Protein AF-A0A196SHS9-F1 (afdb_monomer_lite)

Structure (mmCIF, N/CA/C/O backbone):
data_AF-A0A196SHS9-F1
#
_entry.id   AF-A0A196SHS9-F1
#
loop_
_atom_site.group_PDB
_atom_site.id
_atom_site.type_symbol
_atom_site.label_atom_id
_atom_site.label_alt_id
_atom_site.label_comp_id
_atom_site.label_asym_id
_atom_site.label_entity_id
_atom_site.label_seq_id
_atom_site.pdbx_PDB_ins_code
_atom_site.Cartn_x
_atom_site.Cartn_y
_atom_site.Cartn_z
_atom_site.occupancy
_atom_site.B_iso_or_equiv
_atom_site.auth_seq_id
_atom_site.auth_comp_id
_atom_site.auth_asym_id
_atom_site.auth_atom_id
_atom_site.pdbx_PDB_model_num
ATOM 1 N N . MET A 1 1 ? -14.583 2.632 -14.057 1.00 40.22 1 MET A N 1
ATOM 2 C CA . MET A 1 1 ? -14.215 2.404 -12.645 1.00 40.22 1 MET A CA 1
ATOM 3 C C . MET A 1 1 ? -13.294 1.203 -12.602 1.00 40.22 1 MET A C 1
ATOM 5 O O . MET A 1 1 ? -13.685 0.165 -13.112 1.00 40.22 1 MET A O 1
ATOM 9 N N . LYS A 1 2 ? -12.063 1.335 -12.098 1.00 52.19 2 LYS A N 1
ATOM 10 C CA . LYS A 1 2 ? -11.300 0.149 -11.690 1.00 52.19 2 LYS A CA 1
ATOM 11 C C . LYS A 1 2 ? -11.821 -0.204 -10.303 1.00 52.19 2 LYS A C 1
ATOM 13 O O . LYS A 1 2 ? -11.492 0.498 -9.354 1.00 52.19 2 LYS A O 1
ATOM 18 N N . GLU A 1 3 ? -12.706 -1.190 -10.218 1.00 67.44 3 GLU A N 1
ATOM 19 C CA . GLU A 1 3 ? -13.080 -1.772 -8.931 1.00 67.44 3 GLU A CA 1
ATOM 20 C C . GLU A 1 3 ? -11.820 -2.428 -8.363 1.00 67.44 3 GLU A C 1
ATOM 22 O O . GLU A 1 3 ? -11.236 -3.321 -8.980 1.00 67.44 3 GLU A O 1
ATOM 27 N N . TYR A 1 4 ? -11.322 -1.895 -7.249 1.00 70.25 4 TYR A N 1
ATOM 28 C CA . TYR A 1 4 ? -10.274 -2.570 -6.500 1.00 70.25 4 TYR A CA 1
ATOM 29 C C . TYR A 1 4 ? -10.883 -3.844 -5.902 1.00 70.25 4 TYR A C 1
ATOM 31 O O . TYR A 1 4 ? -12.024 -3.794 -5.440 1.00 70.25 4 TYR A O 1
ATOM 39 N N . PRO A 1 5 ? -10.167 -4.982 -5.918 1.00 81.56 5 PRO A N 1
ATOM 40 C CA . PRO A 1 5 ? -10.640 -6.167 -5.218 1.00 81.56 5 PRO A CA 1
ATOM 41 C C . PRO A 1 5 ? -10.756 -5.861 -3.721 1.00 81.56 5 PRO A C 1
ATOM 43 O O . PRO A 1 5 ? -10.049 -4.982 -3.218 1.00 81.56 5 PRO A O 1
ATOM 46 N N . ALA A 1 6 ? -11.603 -6.613 -3.014 1.00 83.56 6 ALA A N 1
ATOM 47 C CA . ALA A 1 6 ? -11.716 -6.515 -1.561 1.00 83.56 6 ALA A CA 1
ATOM 48 C C . ALA A 1 6 ? -10.323 -6.565 -0.916 1.00 83.56 6 ALA A C 1
ATOM 50 O O . ALA A 1 6 ? -9.491 -7.406 -1.281 1.00 83.56 6 ALA A O 1
ATOM 51 N N . PHE A 1 7 ? -10.050 -5.636 -0.002 1.00 84.19 7 PHE A N 1
ATOM 52 C CA . PHE A 1 7 ? -8.749 -5.549 0.635 1.00 84.19 7 PHE A CA 1
ATOM 53 C C . PHE A 1 7 ? -8.487 -6.793 1.490 1.00 84.19 7 PHE A C 1
ATOM 55 O O . PHE A 1 7 ? -9.330 -7.234 2.271 1.00 84.19 7 PHE A O 1
ATOM 62 N N . THR A 1 8 ? -7.290 -7.361 1.348 1.00 82.31 8 THR A N 1
ATOM 63 C CA . THR A 1 8 ? -6.815 -8.474 2.176 1.00 82.31 8 THR A CA 1
ATOM 64 C C . THR A 1 8 ? -5.346 -8.258 2.508 1.00 82.31 8 THR A C 1
ATOM 66 O O . THR A 1 8 ? -4.623 -7.636 1.728 1.00 82.31 8 THR A O 1
ATOM 69 N N . LEU A 1 9 ? -4.892 -8.779 3.648 1.00 80.81 9 LEU A N 1
ATOM 70 C CA . LEU A 1 9 ? -3.467 -8.796 3.996 1.00 80.81 9 LEU A CA 1
ATOM 71 C C . LEU A 1 9 ? -2.740 -9.976 3.335 1.00 80.81 9 LEU A C 1
ATOM 73 O O . LEU A 1 9 ? -1.587 -9.837 2.937 1.00 80.81 9 LEU A O 1
ATOM 77 N N . ASP A 1 10 ? -3.435 -11.101 3.158 1.00 80.06 10 ASP A N 1
ATOM 78 C CA . ASP A 1 10 ? -2.833 -12.365 2.713 1.00 80.06 10 ASP A CA 1
ATOM 79 C C . ASP A 1 10 ? -2.497 -12.394 1.219 1.00 80.06 10 ASP A C 1
ATOM 81 O O . ASP A 1 10 ? -1.585 -13.101 0.797 1.00 80.06 10 ASP A O 1
ATOM 85 N N . LYS A 1 11 ? -3.240 -11.644 0.397 1.00 80.19 11 LYS A N 1
ATOM 86 C CA . LYS A 1 11 ? -3.033 -11.589 -1.055 1.00 80.19 11 LYS A CA 1
ATOM 87 C C . LYS A 1 11 ? -2.556 -10.206 -1.461 1.00 80.19 11 LYS A C 1
ATOM 89 O O . LYS A 1 11 ? -2.993 -9.215 -0.882 1.00 80.19 11 LYS A O 1
ATOM 94 N N . GLY A 1 12 ? -1.667 -10.136 -2.447 1.00 79.25 12 GLY A N 1
ATOM 95 C CA . GLY A 1 12 ? -1.288 -8.882 -3.098 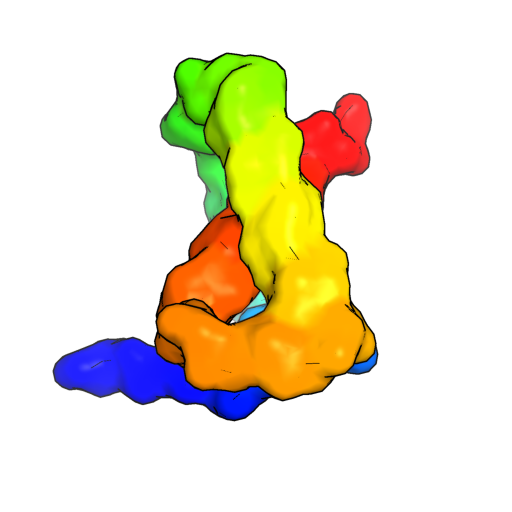1.00 79.25 12 GLY A CA 1
ATOM 96 C C . GLY A 1 12 ? -2.393 -8.362 -4.024 1.00 79.25 12 GLY A C 1
ATOM 97 O O . GLY A 1 12 ? -3.310 -9.097 -4.397 1.00 79.25 12 GLY A O 1
ATOM 98 N N . LEU A 1 13 ? -2.297 -7.091 -4.429 1.00 83.81 13 LEU A N 1
ATOM 99 C CA . LEU A 1 13 ? -3.240 -6.474 -5.379 1.00 83.81 13 LEU A CA 1
ATOM 100 C C . LEU A 1 13 ? -3.210 -7.167 -6.752 1.00 83.81 13 LEU A C 1
ATOM 102 O O . LEU A 1 13 ? -4.193 -7.154 -7.494 1.00 83.81 13 LEU A O 1
ATOM 106 N N . TYR A 1 14 ? -2.065 -7.757 -7.094 1.00 85.50 14 TYR A N 1
ATOM 107 C CA . TYR A 1 14 ? -1.852 -8.503 -8.323 1.00 85.50 14 TYR A CA 1
ATOM 108 C C . TYR A 1 14 ? -1.369 -9.916 -8.015 1.00 85.50 14 TYR A C 1
ATOM 110 O O . TYR A 1 14 ? -0.682 -10.150 -7.027 1.00 85.50 14 TYR A O 1
ATOM 118 N N . ASP A 1 15 ? -1.701 -10.850 -8.903 1.00 85.00 15 ASP A N 1
ATOM 119 C CA . ASP A 1 15 ? -1.263 -12.239 -8.807 1.00 85.00 15 ASP A CA 1
ATOM 120 C C . ASP A 1 15 ? 0.207 -12.399 -9.229 1.00 85.00 15 ASP A C 1
ATOM 122 O O . ASP A 1 15 ? 0.532 -12.516 -10.415 1.00 85.00 15 ASP A O 1
ATOM 126 N N . GLU A 1 16 ? 1.099 -12.432 -8.243 1.00 84.25 16 GLU A N 1
ATOM 127 C CA . GLU A 1 16 ? 2.547 -12.582 -8.418 1.00 84.25 16 GLU A CA 1
ATOM 128 C C . GLU A 1 16 ? 2.984 -13.956 -8.965 1.00 84.25 16 GLU A C 1
ATOM 130 O O . GLU A 1 16 ? 4.139 -14.120 -9.376 1.00 84.25 16 GLU A O 1
ATOM 135 N N . THR A 1 17 ? 2.087 -14.946 -9.069 1.00 88.75 17 THR A N 1
ATOM 136 C CA . THR A 1 17 ? 2.407 -16.213 -9.754 1.00 88.75 17 THR A CA 1
ATOM 137 C C . THR A 1 17 ? 2.548 -16.009 -11.267 1.00 88.75 17 THR A C 1
ATOM 139 O O . THR A 1 17 ? 3.342 -16.682 -11.934 1.00 88.75 17 THR A O 1
ATOM 142 N N . THR A 1 18 ? 1.880 -14.989 -11.813 1.00 90.94 18 THR A N 1
ATOM 143 C CA . THR A 1 18 ? 1.929 -14.634 -13.235 1.00 90.94 18 THR A CA 1
ATOM 144 C C . THR A 1 18 ? 3.035 -13.620 -13.544 1.00 90.94 18 THR A C 1
ATOM 146 O O . THR A 1 18 ? 3.343 -12.738 -12.743 1.00 90.94 18 THR A O 1
ATOM 149 N N . TYR A 1 19 ? 3.617 -13.692 -14.749 1.00 88.62 19 TYR A N 1
ATOM 150 C CA . TYR A 1 19 ? 4.622 -12.716 -15.199 1.00 88.62 19 TYR A CA 1
ATOM 151 C C . TYR A 1 19 ? 4.098 -11.275 -15.116 1.00 88.62 19 TYR A C 1
ATOM 153 O O . TYR A 1 19 ? 4.730 -10.412 -14.511 1.00 88.62 19 TYR A O 1
ATOM 161 N N . TRP A 1 20 ? 2.906 -11.022 -15.663 1.00 90.00 20 TRP A N 1
ATOM 162 C CA . TRP A 1 20 ? 2.307 -9.688 -15.662 1.00 90.00 20 TRP A CA 1
ATOM 163 C C . TRP A 1 20 ? 1.924 -9.194 -14.270 1.00 90.00 20 TRP A C 1
ATOM 165 O O . TRP A 1 20 ? 1.992 -7.990 -14.027 1.00 90.00 20 TRP A O 1
ATOM 175 N N . GLY A 1 21 ? 1.542 -10.085 -13.353 1.00 88.62 21 GLY A N 1
ATOM 176 C CA . GLY A 1 21 ? 1.308 -9.698 -11.968 1.00 88.62 21 GLY A CA 1
ATOM 177 C C . GLY A 1 21 ? 2.594 -9.260 -11.277 1.00 88.62 21 GLY A C 1
ATOM 178 O O . GLY A 1 21 ? 2.602 -8.186 -10.682 1.00 88.62 21 GLY A O 1
ATOM 179 N N . ARG A 1 22 ? 3.711 -9.977 -11.477 1.00 88.38 22 ARG A N 1
ATOM 180 C CA . ARG A 1 22 ? 5.034 -9.536 -10.989 1.00 88.38 22 ARG A CA 1
ATOM 181 C C . ARG A 1 22 ? 5.472 -8.208 -11.590 1.00 88.38 22 ARG A C 1
ATOM 183 O O . ARG A 1 22 ? 6.014 -7.373 -10.875 1.00 88.38 22 ARG A O 1
ATOM 190 N N . VAL A 1 23 ? 5.241 -7.985 -12.885 1.00 88.25 23 VAL A N 1
ATOM 191 C CA . VAL A 1 23 ? 5.560 -6.697 -13.528 1.00 88.25 23 VAL A CA 1
ATOM 192 C C . VAL A 1 23 ? 4.763 -5.567 -12.876 1.00 88.25 23 VAL A C 1
ATOM 194 O O . VAL A 1 23 ? 5.345 -4.571 -12.456 1.00 88.25 23 VAL A O 1
ATOM 197 N N . LYS A 1 24 ? 3.443 -5.727 -12.730 1.00 87.06 24 LYS A N 1
ATOM 198 C CA . LYS A 1 24 ? 2.583 -4.704 -12.115 1.00 87.06 24 LYS A CA 1
ATOM 199 C C . LYS A 1 24 ? 2.913 -4.465 -10.641 1.00 87.06 24 LYS A C 1
ATOM 201 O O . LYS A 1 24 ? 2.917 -3.315 -10.213 1.00 87.06 24 LYS A O 1
ATOM 206 N N . TYR A 1 25 ? 3.207 -5.524 -9.888 1.00 85.88 25 TYR A N 1
ATOM 207 C CA . TYR A 1 25 ? 3.665 -5.433 -8.503 1.00 85.88 25 TYR A CA 1
ATOM 208 C C . TYR A 1 25 ? 4.959 -4.612 -8.404 1.00 85.88 25 TYR A C 1
ATOM 210 O O . TYR A 1 25 ? 5.003 -3.609 -7.693 1.00 85.88 25 TYR A O 1
ATOM 218 N N . ASN A 1 26 ? 5.970 -4.941 -9.216 1.00 84.94 26 ASN A N 1
ATOM 219 C CA . ASN A 1 26 ? 7.229 -4.194 -9.243 1.00 84.94 26 ASN A CA 1
ATOM 220 C C . ASN A 1 26 ? 7.046 -2.731 -9.670 1.00 84.94 26 ASN A C 1
ATOM 222 O O . ASN A 1 26 ? 7.693 -1.852 -9.111 1.00 84.94 26 ASN A O 1
ATOM 226 N N . MET A 1 27 ? 6.136 -2.430 -10.601 1.00 85.38 27 MET A N 1
ATOM 227 C CA . MET A 1 27 ? 5.834 -1.040 -10.974 1.00 85.38 27 MET A CA 1
ATOM 228 C C . MET A 1 27 ? 5.268 -0.216 -9.810 1.00 85.38 27 MET A C 1
ATOM 230 O O . MET A 1 27 ? 5.554 0.973 -9.719 1.00 85.38 27 MET A O 1
ATOM 234 N N . ILE A 1 28 ? 4.463 -0.822 -8.931 1.00 82.81 28 ILE A N 1
ATOM 235 C CA . ILE A 1 28 ? 3.927 -0.149 -7.738 1.00 82.81 28 ILE A CA 1
ATOM 236 C C . ILE A 1 28 ? 5.010 0.032 -6.676 1.00 82.81 28 ILE A C 1
ATOM 238 O O . ILE A 1 28 ? 5.062 1.081 -6.025 1.00 82.81 28 ILE A O 1
ATOM 242 N N . ARG A 1 29 ? 5.837 -0.999 -6.492 1.00 79.88 29 ARG A N 1
ATOM 243 C CA . ARG A 1 29 ? 6.912 -1.038 -5.503 1.00 79.88 29 ARG A CA 1
ATOM 244 C C . ARG A 1 29 ? 8.027 -0.039 -5.831 1.00 79.88 29 ARG A C 1
ATOM 246 O O . ARG A 1 29 ? 8.506 0.655 -4.943 1.00 79.88 29 ARG A O 1
ATOM 253 N N . CYS A 1 30 ? 8.389 0.071 -7.107 1.00 80.50 30 CYS A N 1
ATOM 254 C CA . CYS A 1 30 ? 9.429 0.969 -7.613 1.00 80.50 30 CYS A CA 1
ATOM 255 C C . CYS A 1 30 ? 8.887 2.336 -8.076 1.00 80.50 30 CYS A C 1
ATOM 257 O O . CYS A 1 30 ? 9.542 3.021 -8.864 1.00 80.50 30 CYS A O 1
ATOM 259 N N . ASP A 1 31 ? 7.693 2.746 -7.634 1.00 79.19 31 ASP A N 1
ATOM 260 C CA . ASP A 1 31 ? 7.151 4.061 -7.981 1.00 79.19 31 ASP A CA 1
ATOM 261 C C . ASP A 1 31 ? 7.946 5.175 -7.281 1.00 79.19 31 ASP A C 1
ATOM 263 O O . ASP A 1 31 ? 7.748 5.476 -6.102 1.00 79.19 31 ASP A O 1
ATOM 267 N N . PHE A 1 32 ? 8.836 5.819 -8.037 1.00 70.31 32 PHE A N 1
ATOM 268 C CA . PHE A 1 32 ? 9.705 6.900 -7.566 1.00 70.31 32 PHE A CA 1
ATOM 269 C C . PHE A 1 32 ? 8.940 8.079 -6.952 1.00 70.31 32 PHE A C 1
ATOM 271 O O . PHE A 1 32 ? 9.490 8.808 -6.128 1.00 70.31 32 PHE A O 1
ATOM 278 N N . ARG A 1 33 ? 7.663 8.277 -7.309 1.00 73.38 33 ARG A N 1
ATOM 279 C CA . ARG A 1 33 ? 6.833 9.348 -6.736 1.00 73.38 33 ARG A CA 1
ATOM 280 C C . ARG A 1 33 ? 6.621 9.154 -5.239 1.00 73.38 33 ARG A C 1
ATOM 282 O O . ARG A 1 33 ? 6.397 10.130 -4.529 1.00 73.38 33 ARG A O 1
ATOM 289 N N . LYS A 1 34 ? 6.720 7.915 -4.754 1.00 72.62 34 LYS A N 1
ATOM 290 C CA . LYS A 1 34 ? 6.539 7.570 -3.343 1.00 72.62 34 LYS A CA 1
ATOM 291 C C . LYS A 1 34 ? 7.793 7.769 -2.502 1.00 72.62 34 LYS A C 1
ATOM 293 O O . LYS A 1 34 ? 7.675 7.963 -1.306 1.00 72.62 34 LYS A O 1
ATOM 298 N N . VAL A 1 35 ?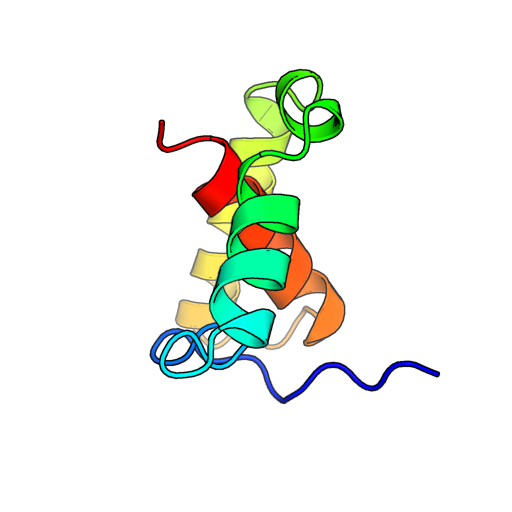 8.970 7.864 -3.120 1.00 66.75 35 VAL A N 1
ATOM 299 C CA . VAL A 1 35 ? 10.191 8.318 -2.428 1.00 66.75 35 VAL A CA 1
ATOM 300 C C . VAL A 1 35 ? 10.032 9.767 -1.937 1.00 66.75 35 VAL A C 1
ATOM 302 O O . VAL A 1 35 ? 10.616 10.162 -0.934 1.00 66.75 35 VAL A O 1
ATOM 305 N N . ILE A 1 36 ? 9.202 10.561 -2.622 1.00 71.56 36 ILE A N 1
ATOM 306 C CA . ILE A 1 36 ? 8.890 11.952 -2.258 1.00 71.56 36 ILE A CA 1
ATOM 307 C C . ILE A 1 36 ? 7.853 12.015 -1.124 1.00 71.56 36 ILE A C 1
ATOM 309 O O . ILE A 1 36 ? 7.791 13.005 -0.392 1.00 71.56 36 ILE A O 1
ATOM 313 N N . LEU A 1 37 ? 7.043 10.963 -0.953 1.00 70.38 37 LEU A N 1
ATOM 314 C CA . LEU A 1 37 ? 6.122 10.826 0.171 1.00 70.38 37 LEU A CA 1
ATOM 315 C C . LEU A 1 37 ? 6.970 10.581 1.422 1.00 70.38 37 LEU A C 1
ATOM 317 O O . LEU A 1 37 ? 7.327 9.456 1.733 1.00 70.38 37 LEU A O 1
ATOM 321 N N . GLY A 1 38 ? 7.372 11.655 2.099 1.00 76.12 38 GLY A N 1
ATOM 322 C CA . GLY A 1 38 ? 8.225 11.571 3.283 1.00 76.12 38 GLY A CA 1
ATOM 323 C C . GLY A 1 38 ? 7.601 10.759 4.426 1.00 76.12 38 GLY A C 1
ATOM 324 O O . GLY A 1 38 ? 6.459 10.310 4.359 1.00 76.12 38 GLY A O 1
ATOM 325 N N . GLN A 1 39 ? 8.333 10.636 5.532 1.00 79.31 39 GLN A N 1
ATOM 326 C CA . GLN A 1 39 ? 7.996 9.758 6.662 1.00 79.31 39 GLN A CA 1
ATOM 327 C C . GLN A 1 39 ? 6.576 9.937 7.232 1.00 79.31 39 GLN A C 1
ATOM 329 O O . GLN A 1 39 ? 5.946 8.966 7.629 1.00 79.31 39 GLN A O 1
ATOM 334 N N . LYS A 1 40 ? 6.004 11.145 7.162 1.00 82.62 40 LYS A N 1
ATOM 335 C CA . LYS A 1 40 ? 4.605 11.388 7.560 1.00 82.62 40 LYS A CA 1
ATOM 336 C C . LYS A 1 40 ? 3.597 10.541 6.777 1.00 82.62 40 LYS A C 1
ATOM 338 O O . LYS A 1 40 ? 2.662 10.011 7.361 1.00 82.62 40 LYS A O 1
ATOM 343 N N . ALA A 1 41 ? 3.788 10.403 5.466 1.00 83.00 41 ALA A N 1
ATOM 344 C CA . ALA A 1 41 ? 2.891 9.623 4.617 1.00 83.00 41 ALA A CA 1
ATOM 345 C C . ALA A 1 41 ? 2.998 8.118 4.911 1.00 83.00 41 ALA A C 1
ATOM 347 O O . ALA A 1 41 ? 2.003 7.400 4.819 1.00 83.00 41 ALA A O 1
ATOM 348 N N . HIS A 1 42 ? 4.194 7.659 5.292 1.00 84.81 42 HIS A N 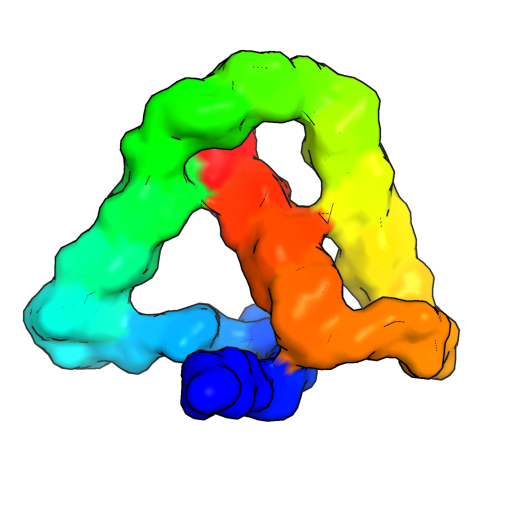1
ATOM 349 C CA . HIS A 1 42 ? 4.420 6.299 5.767 1.00 84.81 42 HIS A CA 1
ATOM 350 C C . HIS A 1 42 ? 3.656 6.038 7.069 1.00 84.81 42 HIS A C 1
ATOM 352 O O . HIS A 1 42 ? 2.867 5.099 7.141 1.00 84.81 42 HIS A O 1
ATOM 358 N N . ASP A 1 43 ? 3.826 6.906 8.067 1.00 86.44 43 ASP A N 1
ATOM 359 C CA . ASP A 1 43 ? 3.191 6.749 9.378 1.00 86.44 43 ASP A CA 1
ATOM 360 C C . ASP A 1 43 ? 1.656 6.795 9.269 1.00 86.44 43 ASP A C 1
ATOM 362 O O . ASP A 1 43 ? 0.950 5.993 9.886 1.00 86.44 43 ASP A O 1
ATOM 366 N N . GLU A 1 44 ? 1.121 7.672 8.412 1.00 88.25 44 GLU A N 1
ATOM 367 C CA . GLU A 1 44 ? -0.309 7.717 8.091 1.00 88.25 44 GLU A CA 1
ATOM 368 C C . GLU A 1 44 ? -0.801 6.433 7.407 1.00 88.25 44 GLU A C 1
ATOM 370 O O .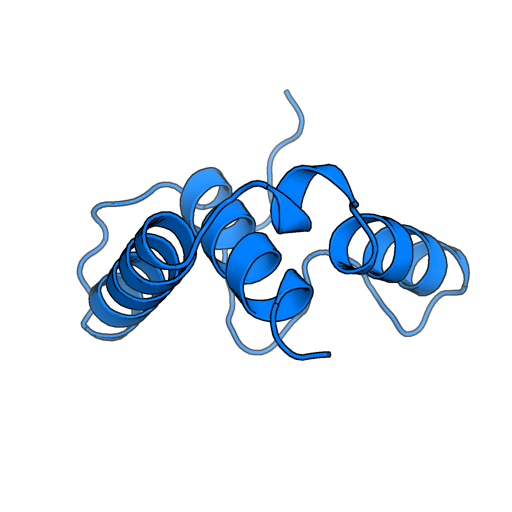 GLU A 1 44 ? -1.894 5.946 7.711 1.00 88.25 44 GLU A O 1
ATOM 375 N N . ALA A 1 45 ? -0.020 5.870 6.482 1.00 88.06 45 ALA A N 1
ATOM 376 C CA . ALA A 1 45 ? -0.366 4.625 5.806 1.00 88.06 45 ALA A CA 1
ATOM 377 C C . ALA A 1 45 ? -0.374 3.435 6.781 1.00 88.06 45 ALA A C 1
ATOM 379 O O . ALA A 1 45 ? -1.316 2.637 6.761 1.00 88.06 45 ALA A O 1
ATOM 380 N N . VAL A 1 46 ? 0.611 3.353 7.681 1.00 88.50 46 VAL A N 1
ATOM 381 C CA . VAL A 1 46 ? 0.664 2.338 8.745 1.00 88.50 46 VAL A CA 1
ATOM 382 C C . VAL A 1 46 ? -0.558 2.455 9.655 1.00 88.50 46 VAL A C 1
ATOM 384 O O . VAL A 1 46 ? -1.270 1.468 9.854 1.00 88.50 46 VAL A O 1
ATOM 387 N N . ALA A 1 47 ? -0.887 3.665 10.117 1.00 89.88 47 ALA A N 1
ATOM 388 C CA . ALA A 1 47 ? -2.052 3.901 10.969 1.00 89.88 47 ALA A CA 1
ATOM 389 C C . ALA A 1 47 ? -3.380 3.474 10.305 1.00 89.88 47 ALA A C 1
ATOM 391 O O . ALA A 1 47 ? -4.274 2.938 10.973 1.00 89.88 47 ALA A O 1
ATOM 392 N N . LYS A 1 48 ? -3.517 3.656 8.983 1.00 89.88 48 LYS A N 1
ATOM 393 C CA . LYS A 1 48 ? -4.689 3.192 8.212 1.00 89.88 48 LYS A CA 1
ATOM 394 C C . LYS A 1 48 ? -4.799 1.667 8.168 1.00 89.88 48 LYS A C 1
ATOM 396 O O . LYS A 1 48 ? -5.882 1.126 8.373 1.00 89.88 48 LYS A O 1
ATOM 401 N N . ILE A 1 49 ? -3.693 0.956 7.954 1.00 88.62 49 ILE A N 1
ATOM 402 C CA . ILE A 1 49 ? -3.704 -0.515 7.969 1.00 88.62 49 ILE A CA 1
ATOM 403 C C . ILE A 1 49 ? -3.960 -1.054 9.383 1.00 88.62 49 ILE A C 1
ATOM 405 O O . ILE A 1 49 ? -4.695 -2.026 9.555 1.00 88.62 49 ILE A O 1
ATOM 409 N N . GLU A 1 50 ? -3.402 -0.422 10.414 1.00 89.12 50 GLU A N 1
ATOM 410 C CA . GLU A 1 50 ? -3.614 -0.827 11.807 1.00 89.12 50 GLU A CA 1
ATOM 411 C C . GLU A 1 50 ? -5.037 -0.585 12.311 1.00 89.12 50 GLU A C 1
ATOM 413 O O . GLU A 1 50 ? -5.556 -1.373 13.100 1.00 89.12 50 GLU A O 1
ATOM 418 N N . SER A 1 51 ? -5.678 0.508 11.899 1.00 87.94 51 SER A N 1
ATOM 419 C CA . SER A 1 51 ? -7.088 0.763 12.223 1.00 87.94 51 SER A CA 1
ATOM 420 C C . SER A 1 51 ? -8.000 -0.251 11.533 1.00 87.94 51 SER A C 1
ATOM 422 O O . SER A 1 51 ? -8.875 -0.820 12.187 1.00 87.94 51 SER A O 1
ATOM 424 N N . TRP A 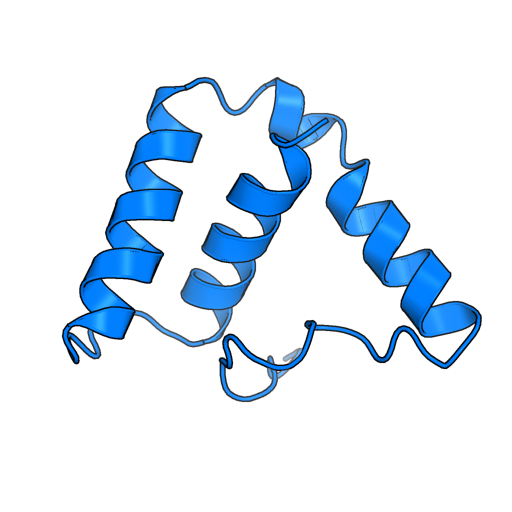1 52 ? -7.725 -0.595 10.272 1.00 87.94 52 TRP A N 1
ATOM 425 C CA . TRP A 1 52 ? -8.437 -1.678 9.592 1.00 87.94 52 TRP A CA 1
ATOM 426 C C . TRP A 1 52 ? -8.257 -3.033 10.294 1.00 87.94 52 TRP A C 1
ATOM 428 O O . TRP A 1 52 ? -9.239 -3.728 10.545 1.00 87.94 52 TRP A O 1
ATOM 438 N N . LYS A 1 53 ? -7.029 -3.381 10.718 1.00 86.12 53 LYS A N 1
ATOM 439 C CA . LYS A 1 53 ? -6.749 -4.597 11.516 1.00 86.12 53 LYS A CA 1
ATOM 440 C C . LYS A 1 53 ? -7.526 -4.643 12.836 1.00 86.12 53 LYS A C 1
ATOM 442 O O . LYS A 1 53 ? -7.877 -5.724 13.297 1.00 86.12 53 LYS A O 1
ATOM 447 N N . ARG A 1 54 ? -7.799 -3.483 13.441 1.00 87.75 54 ARG A N 1
ATOM 448 C CA . ARG A 1 54 ? -8.623 -3.346 14.655 1.00 87.75 54 ARG A CA 1
ATOM 449 C C . ARG A 1 54 ? -10.129 -3.485 14.392 1.00 87.75 54 ARG A C 1
ATOM 451 O O . ARG A 1 54 ? -10.907 -3.447 15.341 1.00 87.75 54 ARG A O 1
ATOM 458 N N . GLY A 1 55 ? -10.545 -3.655 13.136 1.00 82.56 55 GLY A N 1
ATOM 459 C CA . GLY A 1 55 ? -11.949 -3.734 12.730 1.00 82.56 55 GLY A CA 1
ATOM 460 C C . GLY A 1 55 ? -12.595 -2.370 12.481 1.00 82.56 55 GLY A C 1
ATOM 461 O O . GLY A 1 55 ? -13.813 -2.287 12.320 1.00 82.56 55 GLY A O 1
ATOM 462 N N . GLU A 1 56 ? -11.812 -1.286 12.434 1.00 75.75 56 GLU A N 1
ATOM 463 C CA . GLU A 1 56 ? -12.327 0.034 12.085 1.00 75.75 56 GLU A CA 1
ATOM 464 C C . GLU A 1 56 ? -12.521 0.114 10.565 1.00 75.75 56 GLU A C 1
ATOM 466 O O . GLU A 1 56 ? -11.609 0.450 9.811 1.00 75.75 56 GLU A O 1
ATOM 471 N N . ASN A 1 57 ? -13.735 -0.192 10.105 1.00 69.25 57 ASN A N 1
ATOM 472 C CA . ASN A 1 57 ? -14.116 -0.188 8.688 1.00 69.25 57 ASN A CA 1
ATOM 473 C C . ASN A 1 57 ? -14.358 1.245 8.156 1.00 69.25 57 ASN A C 1
ATOM 475 O O . ASN A 1 57 ? -15.394 1.558 7.575 1.00 69.25 57 ASN A O 1
ATOM 479 N N . LYS A 1 58 ? -13.419 2.151 8.448 1.00 78.81 58 LYS A N 1
ATOM 480 C CA . LYS A 1 58 ? -13.503 3.590 8.143 1.00 78.81 58 LYS A CA 1
ATOM 481 C C . LYS A 1 58 ? -13.033 3.938 6.732 1.00 78.81 58 LYS A C 1
ATOM 483 O O . LYS A 1 58 ? -13.358 5.017 6.247 1.00 78.81 58 LYS A O 1
ATOM 488 N N . TYR A 1 59 ? -12.259 3.055 6.108 1.00 83.62 59 TYR A N 1
ATOM 489 C CA . TYR A 1 59 ? -11.590 3.303 4.835 1.00 83.62 59 TYR A CA 1
ATOM 490 C C . TYR A 1 59 ? -12.120 2.375 3.753 1.00 83.62 59 TYR A C 1
ATOM 492 O O . TYR A 1 59 ? -12.473 1.225 4.011 1.00 83.62 59 TYR A O 1
ATOM 500 N N . THR A 1 60 ? -12.155 2.885 2.530 1.00 87.19 60 THR A N 1
ATOM 501 C CA . THR A 1 60 ? -12.506 2.102 1.345 1.00 87.19 60 THR A CA 1
ATOM 502 C C . THR A 1 60 ? -11.376 1.142 0.965 1.00 87.19 60 THR A C 1
ATOM 504 O O . THR A 1 60 ? -10.205 1.399 1.253 1.00 87.19 60 THR A O 1
ATOM 507 N N . ASP A 1 61 ? -11.694 0.068 0.236 1.00 86.81 61 ASP A N 1
ATOM 508 C CA . ASP A 1 61 ? -10.680 -0.877 -0.259 1.00 86.81 61 ASP A CA 1
ATOM 509 C C . ASP A 1 61 ? -9.576 -0.177 -1.067 1.00 86.81 61 ASP A C 1
ATOM 511 O O . ASP A 1 61 ? -8.397 -0.500 -0.938 1.00 86.81 61 ASP A O 1
ATOM 515 N N . ALA A 1 62 ? -9.934 0.835 -1.864 1.00 85.56 62 ALA A N 1
ATOM 516 C CA . ALA A 1 62 ? -8.977 1.617 -2.644 1.00 85.56 62 ALA A CA 1
ATOM 517 C C . ALA A 1 62 ? -7.972 2.376 -1.757 1.00 85.56 62 ALA A C 1
ATOM 519 O O . ALA A 1 62 ? -6.783 2.438 -2.078 1.00 85.56 62 ALA A O 1
ATOM 520 N N . GLU A 1 63 ? -8.427 2.937 -0.634 1.00 86.50 63 GLU A N 1
ATOM 521 C CA . GLU A 1 63 ? -7.564 3.640 0.319 1.00 86.50 63 GLU A CA 1
ATOM 522 C C . GLU A 1 63 ? -6.636 2.682 1.065 1.00 86.50 63 GLU A C 1
ATOM 524 O O . GLU A 1 63 ? -5.472 3.017 1.287 1.00 86.50 63 GLU A O 1
ATOM 529 N N . LEU A 1 64 ? -7.124 1.488 1.403 1.00 88.94 64 LEU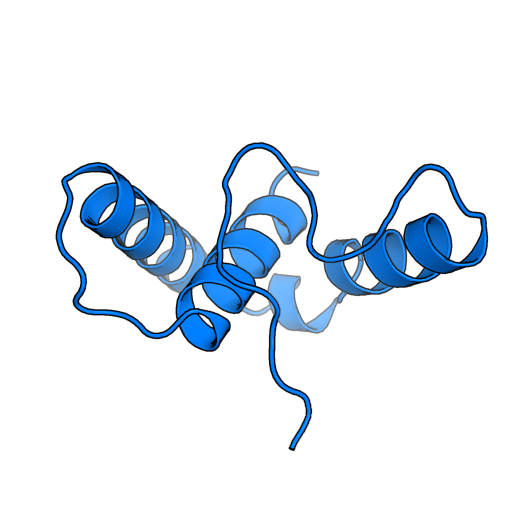 A N 1
ATOM 530 C CA . LEU A 1 64 ? -6.335 0.449 2.064 1.00 88.94 64 LEU A CA 1
ATOM 531 C C . LEU A 1 64 ? -5.264 -0.119 1.133 1.00 88.94 64 LEU A C 1
ATOM 533 O O . LEU A 1 64 ? -4.100 -0.230 1.520 1.00 88.94 64 LEU A O 1
ATOM 537 N N . TRP A 1 65 ? -5.615 -0.389 -0.128 1.00 89.38 65 TRP A N 1
ATOM 538 C CA . TRP A 1 65 ? -4.637 -0.776 -1.143 1.00 89.38 65 TRP A CA 1
ATOM 539 C C . TRP A 1 65 ? -3.595 0.312 -1.373 1.00 89.38 65 TRP A C 1
ATOM 541 O O . TRP A 1 65 ? -2.412 0.004 -1.495 1.00 89.38 65 TRP A O 1
ATOM 551 N N . ASN A 1 66 ? -3.997 1.585 -1.402 1.00 87.00 66 ASN A N 1
ATOM 552 C CA . ASN A 1 66 ? -3.046 2.684 -1.528 1.00 87.00 66 ASN A CA 1
ATOM 553 C C . ASN A 1 66 ? -2.104 2.769 -0.316 1.00 87.00 66 ASN A C 1
ATOM 555 O O . ASN A 1 66 ? -0.895 2.872 -0.498 1.00 87.00 66 ASN A O 1
ATOM 559 N N . ALA A 1 67 ? -2.632 2.657 0.906 1.00 88.25 67 ALA A N 1
ATOM 560 C CA . ALA A 1 67 ? -1.830 2.652 2.128 1.00 88.25 67 ALA A CA 1
ATOM 561 C C . ALA A 1 67 ? -0.807 1.505 2.128 1.00 88.25 67 ALA A C 1
ATOM 563 O O . ALA A 1 67 ? 0.385 1.739 2.317 1.00 88.25 67 ALA A O 1
ATOM 564 N N . ARG A 1 68 ? -1.240 0.281 1.808 1.00 87.81 68 ARG A N 1
ATOM 565 C CA . ARG A 1 68 ? -0.343 -0.873 1.674 1.00 87.81 68 ARG A CA 1
ATOM 566 C C . ARG A 1 68 ? 0.742 -0.641 0.622 1.00 87.81 68 ARG A C 1
ATOM 568 O O . ARG A 1 68 ? 1.914 -0.874 0.884 1.00 87.81 68 ARG A O 1
ATOM 575 N N . ASN A 1 69 ? 0.363 -0.112 -0.538 1.00 86.44 69 ASN A N 1
ATOM 576 C CA . ASN A 1 69 ? 1.299 0.191 -1.616 1.00 86.44 69 ASN A CA 1
ATOM 577 C C . ASN A 1 69 ? 2.329 1.270 -1.242 1.00 86.44 69 ASN A C 1
ATOM 579 O O . ASN A 1 69 ? 3.384 1.325 -1.874 1.00 86.44 69 ASN A O 1
ATOM 583 N N . ILE A 1 70 ? 2.007 2.180 -0.317 1.00 86.19 70 ILE A N 1
ATOM 584 C CA . ILE A 1 70 ? 2.950 3.176 0.213 1.00 86.19 70 ILE A CA 1
ATOM 585 C C . ILE A 1 70 ? 3.951 2.480 1.135 1.00 86.19 70 ILE A C 1
ATOM 587 O O . ILE A 1 70 ? 5.150 2.620 0.913 1.00 86.19 70 ILE A O 1
ATOM 591 N N . ILE A 1 71 ? 3.470 1.668 2.080 1.00 85.19 71 ILE A N 1
ATOM 592 C CA . ILE A 1 71 ? 4.319 0.897 3.003 1.00 85.19 71 ILE A CA 1
ATOM 593 C C . ILE A 1 71 ? 5.303 0.016 2.217 1.00 85.19 71 ILE A C 1
ATOM 595 O O . ILE A 1 71 ? 6.512 0.179 2.338 1.00 85.19 71 ILE A O 1
ATOM 599 N N . GLU A 1 72 ? 4.801 -0.822 1.305 1.00 80.88 72 GLU A N 1
ATOM 600 C CA . GLU A 1 72 ? 5.631 -1.745 0.509 1.00 80.88 72 GLU A CA 1
ATOM 601 C C . GLU A 1 72 ? 6.641 -1.029 -0.406 1.00 80.88 72 GLU A C 1
ATOM 603 O O . GLU A 1 72 ? 7.654 -1.603 -0.802 1.00 80.88 72 GLU A O 1
ATOM 608 N N . SER A 1 73 ? 6.381 0.228 -0.778 1.00 77.19 73 SER A N 1
ATOM 609 C CA . SER A 1 73 ? 7.316 1.016 -1.589 1.00 77.19 73 SER A CA 1
ATOM 610 C C . SER A 1 73 ? 8.457 1.647 -0.792 1.00 77.19 73 SER A C 1
ATOM 612 O O . SER A 1 73 ? 9.389 2.159 -1.406 1.00 77.19 73 SER A O 1
ATOM 614 N N . MET A 1 74 ? 8.380 1.634 0.541 1.00 75.44 74 MET A N 1
ATOM 615 C CA . MET A 1 74 ? 9.367 2.249 1.435 1.00 75.44 74 MET A CA 1
ATOM 616 C C . MET A 1 74 ? 10.225 1.212 2.184 1.00 75.44 74 MET A C 1
ATOM 618 O O . MET A 1 74 ? 11.226 1.592 2.781 1.00 75.44 74 MET A O 1
ATOM 622 N N . GLU A 1 75 ? 9.890 -0.081 2.109 1.00 70.38 75 GLU A N 1
ATOM 623 C CA . GLU A 1 75 ? 10.638 -1.207 2.704 1.00 70.38 75 GLU A CA 1
ATOM 624 C C . GLU A 1 75 ? 11.773 -1.753 1.792 1.00 70.38 75 GLU A C 1
ATOM 626 O O . GLU A 1 75 ? 11.881 -2.967 1.592 1.00 70.38 75 GLU A O 1
ATOM 631 N N . HIS A 1 76 ? 12.617 -0.886 1.206 1.00 57.62 76 HIS A N 1
ATOM 632 C CA . HIS A 1 76 ? 13.769 -1.302 0.366 1.00 57.62 76 HIS A CA 1
ATOM 633 C C . HIS A 1 76 ? 15.111 -1.252 1.087 1.00 57.62 76 HIS A C 1
ATOM 635 O O . HIS A 1 76 ? 15.341 -0.290 1.851 1.00 57.62 76 HIS A O 1
#

Radius of gyration: 12.58 Å; chains: 1; bounding box: 28×28×30 Å

Secondary structure (DSSP, 8-state):
---PPPP-SSS-SS-TTSHHHHHHHHHHHT-GGGTSS-HHHHHHHHHHHHHHHTT---S-HHHHHHHHHHHHHH--

Organism: Blastocystis sp. subtype 1 (strain ATCC 50177 / NandII) (NCBI:txid478820)

pLDDT: mean 81.53, std 8.96, range [40.22, 90.94]

Foldseek 3Di:
DPPQPADDPVDASFDCVDPVSVVVLVCLLQVVVLVVVDPVLLVVLVVVCVCVVVVNPPDDNVSNNVSVSSNSNPPD

InterPro domains:
  IPR004686 Tricarboxylate/iron carrier [PF03820] (9-76)

Sequence (76 aa):
MKEYPAFTLDKGLYDETTYWGRVKYNMIRCDFRKVILGQKAHDEAVAKIESWKRGENKYTDAELWNARNIIESMEH